Protein AF-E8UBG8-F1 (afdb_monomer_lite)

pLDDT: mean 77.47, std 15.78, range [38.31, 92.5]

Radius of gyration: 19.51 Å; chains: 1; bounding box: 44×40×65 Å

InterPro domains:
  IPR034660 DinB/YfiT-like putative metalloenzymes [SSF109854] (15-136)

Foldseek 3Di:
DDPVVLVVLLVLLVVLLVLLLVLLVPAPQVQQDDLVVPLSHLLVLLQQLLVLLLVLCVLLVHDRDPPPRADTSVRSSVSSVVSSVSNSVSSVVRDPVLCDPPDPCNCCNVVSSVVSSVSSVVSSVSSNVSVVVPPDPVVVVVVVVPPPDDDDD

Secondary structure (DSSP, 8-state):
--HHHHHHHHHHHHHHHHHHHHHHHTS-HHHH--GGG-TT-HHHHHHHHHHHHHHHHHHTT---PPPPPP-SHHHHHHHHHHHHHHHHHHHHH--GGGG-TTSTTHHHHHHHHHHHHHHHHHHHHHHHHHHHH--HHHHHHHHHHT---PPP-

Sequence (153 aa):
MSAATRDFLTCLLHAEFAALTAALSGVPEGHFGHADDGPRSAAWHAVSALHSAHAALALLGAPTVLPPTPHGPAATLDALQRTSALLLHALRAADDTRFAPERTGDARTVNGLAAFLRALTHHRGQVALMHKENPHDASDLAARSGQHVRPHH

Organism: Deinococcus maricopensis (strain DSM 21211 / LMG 22137 / NRRL B-23946 / LB-34) (NCBI:txid709986)

Structure (mmCIF, N/CA/C/O backbone):
data_AF-E8UBG8-F1
#
_entry.id   AF-E8UBG8-F1
#
loop_
_atom_site.group_PDB
_atom_site.id
_atom_site.type_symbol
_atom_site.label_atom_id
_atom_site.label_alt_id
_atom_site.label_comp_id
_atom_site.label_asym_id
_atom_site.label_entity_id
_atom_site.label_seq_id
_atom_site.pdbx_PDB_ins_code
_atom_site.Cartn_x
_atom_site.Cartn_y
_atom_site.Cartn_z
_atom_site.occupancy
_atom_site.B_iso_or_equiv
_atom_site.auth_seq_id
_atom_site.auth_comp_id
_atom_site.auth_asym_id
_atom_site.auth_atom_id
_atom_site.pdbx_PDB_model_num
ATOM 1 N N . MET A 1 1 ? -14.352 1.200 15.971 1.00 74.56 1 MET A N 1
ATOM 2 C CA . MET A 1 1 ? -14.614 1.038 14.520 1.00 74.56 1 MET A CA 1
ATOM 3 C C . MET A 1 1 ? -15.456 -0.221 14.353 1.00 74.56 1 MET A C 1
ATOM 5 O O . MET A 1 1 ? -15.217 -1.166 15.076 1.00 74.56 1 MET A O 1
ATOM 9 N N . SER A 1 2 ? -16.466 -0.289 13.479 1.00 80.38 2 SER A N 1
ATOM 10 C CA . SER A 1 2 ? -17.223 -1.555 13.386 1.00 80.38 2 SER A CA 1
ATOM 11 C C . SER A 1 2 ? -16.341 -2.690 12.836 1.00 80.38 2 SER A C 1
ATOM 13 O O . SER A 1 2 ? -15.441 -2.428 12.031 1.00 80.38 2 SER A O 1
ATOM 15 N N . ALA A 1 3 ? -16.611 -3.942 13.222 1.00 81.00 3 ALA A N 1
ATOM 16 C CA . ALA A 1 3 ? -15.927 -5.108 12.653 1.00 81.00 3 ALA A CA 1
ATOM 17 C C . ALA A 1 3 ? -16.028 -5.130 11.115 1.00 81.00 3 ALA A C 1
ATOM 19 O O . ALA A 1 3 ? -15.021 -5.292 10.436 1.00 81.00 3 ALA A O 1
ATOM 20 N N . ALA A 1 4 ? -17.205 -4.808 10.565 1.00 83.56 4 ALA A N 1
ATOM 21 C CA . ALA A 1 4 ? -17.425 -4.723 9.122 1.00 83.56 4 ALA A CA 1
ATOM 22 C C . ALA A 1 4 ? -16.545 -3.659 8.436 1.00 83.56 4 ALA A C 1
ATOM 24 O O . ALA A 1 4 ? -16.007 -3.893 7.356 1.00 83.56 4 ALA A O 1
ATOM 25 N N . THR A 1 5 ? -16.354 -2.493 9.063 1.00 82.12 5 THR A N 1
ATOM 26 C CA . THR A 1 5 ? -15.451 -1.452 8.542 1.00 82.12 5 THR A CA 1
ATOM 27 C C . THR A 1 5 ? -13.998 -1.922 8.558 1.00 82.12 5 THR A C 1
ATOM 29 O O . THR A 1 5 ? -13.269 -1.689 7.595 1.00 82.12 5 THR A O 1
ATOM 32 N N . ARG A 1 6 ? -13.576 -2.608 9.627 1.00 83.06 6 ARG A N 1
ATOM 33 C CA . ARG A 1 6 ? -12.229 -3.181 9.739 1.00 83.06 6 ARG A CA 1
ATOM 34 C C . ARG A 1 6 ? -11.976 -4.226 8.651 1.00 83.06 6 ARG A C 1
ATOM 36 O O . ARG A 1 6 ? -10.925 -4.191 8.012 1.00 83.06 6 ARG A O 1
ATOM 43 N N . ASP A 1 7 ? -12.938 -5.112 8.413 1.00 85.75 7 ASP A N 1
ATOM 44 C CA . ASP A 1 7 ? -12.847 -6.152 7.386 1.00 85.75 7 ASP A CA 1
ATOM 45 C C . ASP A 1 7 ? -12.794 -5.543 5.985 1.00 85.75 7 ASP A C 1
ATOM 47 O O . ASP A 1 7 ? -11.922 -5.895 5.190 1.00 85.75 7 ASP A O 1
ATOM 51 N N . PHE A 1 8 ? -13.646 -4.551 5.708 1.00 86.69 8 PHE A N 1
ATOM 52 C CA . PHE A 1 8 ? -13.613 -3.804 4.452 1.00 86.69 8 PHE A CA 1
ATOM 53 C C . PHE A 1 8 ? -12.242 -3.158 4.204 1.00 86.69 8 PHE A C 1
ATOM 55 O O . PHE A 1 8 ? -11.659 -3.335 3.134 1.00 86.69 8 PHE A O 1
ATOM 62 N N . LEU A 1 9 ? -11.694 -2.453 5.199 1.00 85.19 9 LEU A N 1
ATOM 63 C CA . LEU A 1 9 ? -10.377 -1.819 5.099 1.00 85.19 9 LEU A CA 1
ATOM 64 C C . LEU A 1 9 ? -9.254 -2.846 4.932 1.00 85.19 9 LEU A C 1
ATOM 66 O O . LEU A 1 9 ? -8.328 -2.618 4.159 1.00 85.19 9 LEU A O 1
ATOM 70 N N . THR A 1 10 ? -9.348 -3.988 5.612 1.00 87.25 10 THR A N 1
ATOM 71 C CA . THR A 1 10 ? -8.391 -5.096 5.483 1.00 87.25 10 THR A CA 1
ATOM 72 C C . THR A 1 10 ? -8.383 -5.638 4.053 1.00 87.25 10 THR A C 1
ATOM 74 O O . THR A 1 10 ? -7.314 -5.773 3.457 1.00 87.25 10 THR A O 1
ATOM 77 N N . CYS A 1 11 ? -9.561 -5.902 3.480 1.00 89.56 11 CYS A N 1
ATOM 78 C CA . CYS A 1 11 ? -9.701 -6.360 2.097 1.00 89.56 11 CYS A CA 1
ATOM 79 C C . CYS A 1 11 ? -9.175 -5.324 1.098 1.00 89.56 11 CYS A C 1
ATOM 81 O O . CYS A 1 11 ? -8.423 -5.673 0.189 1.00 89.56 11 CYS A O 1
ATOM 83 N N . LEU A 1 12 ? -9.528 -4.050 1.289 1.00 89.31 12 LEU A N 1
ATOM 84 C CA . LEU A 1 12 ? -9.090 -2.963 0.418 1.00 89.31 12 LEU A CA 1
ATOM 85 C C . LEU A 1 12 ? -7.566 -2.793 0.443 1.00 89.31 12 LEU A C 1
ATOM 87 O O . LEU A 1 12 ? -6.944 -2.699 -0.611 1.00 89.31 12 LEU A O 1
ATOM 91 N N . LEU A 1 13 ? -6.952 -2.805 1.629 1.00 88.62 13 LEU A N 1
ATOM 92 C CA . LEU A 1 13 ? -5.498 -2.722 1.767 1.00 88.62 13 LEU A CA 1
ATOM 93 C C . LEU A 1 13 ? -4.799 -3.887 1.083 1.00 88.62 13 LEU A C 1
ATOM 95 O O . LEU A 1 13 ? -3.833 -3.679 0.353 1.00 88.62 13 LEU A O 1
ATOM 99 N N . HIS A 1 14 ? -5.297 -5.103 1.297 1.00 89.62 14 HIS A N 1
ATOM 100 C CA . HIS A 1 14 ? -4.737 -6.286 0.663 1.00 89.62 14 HIS A CA 1
ATOM 101 C C . HIS A 1 14 ? -4.786 -6.173 -0.868 1.00 89.62 14 HIS A C 1
ATOM 103 O O . HIS A 1 14 ? -3.783 -6.426 -1.532 1.00 89.62 14 HIS A O 1
ATOM 109 N N . ALA A 1 15 ? -5.919 -5.730 -1.420 1.00 89.88 15 ALA A N 1
ATOM 110 C CA . ALA A 1 15 ? -6.088 -5.539 -2.856 1.00 89.88 15 ALA A CA 1
ATOM 111 C C . ALA A 1 15 ? -5.150 -4.461 -3.424 1.00 89.88 15 ALA A C 1
ATOM 113 O O . ALA A 1 15 ? -4.514 -4.687 -4.452 1.00 89.88 15 ALA A O 1
ATOM 114 N N . GLU A 1 16 ? -5.024 -3.310 -2.759 1.00 90.62 16 GLU A N 1
ATOM 115 C CA . GLU A 1 16 ? -4.164 -2.221 -3.238 1.00 90.62 16 GLU A CA 1
ATOM 116 C C . GLU A 1 16 ? -2.674 -2.585 -3.175 1.00 90.62 16 GLU A C 1
ATOM 118 O O . GLU A 1 16 ? -1.942 -2.313 -4.128 1.00 90.62 16 GLU A O 1
ATOM 123 N N . PHE A 1 17 ? -2.220 -3.260 -2.112 1.00 90.50 17 PHE A N 1
ATOM 124 C CA . PHE A 1 17 ? -0.845 -3.764 -2.052 1.00 90.50 17 PHE A CA 1
ATOM 125 C C . PHE A 1 17 ? -0.585 -4.828 -3.114 1.00 90.50 17 PHE A C 1
ATOM 127 O O . PHE A 1 17 ? 0.409 -4.724 -3.826 1.00 90.50 17 PHE A O 1
ATOM 134 N N . ALA A 1 18 ? -1.483 -5.804 -3.277 1.00 90.12 18 ALA A N 1
ATOM 135 C CA . ALA A 1 18 ? -1.339 -6.829 -4.307 1.00 90.12 18 ALA A CA 1
ATOM 136 C C . ALA A 1 18 ? -1.258 -6.212 -5.712 1.00 90.12 18 ALA A C 1
ATOM 138 O O . ALA A 1 18 ? -0.412 -6.602 -6.517 1.00 90.12 18 ALA A O 1
ATOM 139 N N . ALA A 1 19 ? -2.090 -5.207 -5.993 1.00 90.44 19 ALA A N 1
ATOM 140 C CA . ALA A 1 19 ? -2.095 -4.522 -7.276 1.00 90.44 19 ALA A CA 1
ATOM 141 C C . ALA A 1 19 ? -0.834 -3.667 -7.498 1.00 90.44 19 ALA A C 1
ATOM 143 O O . ALA A 1 19 ? -0.307 -3.646 -8.609 1.00 90.44 19 ALA A O 1
ATOM 144 N N . LEU A 1 20 ? -0.318 -2.992 -6.463 1.00 90.75 20 LEU A N 1
ATOM 145 C CA . LEU A 1 20 ? 0.956 -2.272 -6.540 1.00 90.75 20 LEU A CA 1
ATOM 146 C C . LEU A 1 20 ? 2.134 -3.233 -6.756 1.00 90.75 20 LEU A C 1
ATOM 148 O O . LEU A 1 20 ? 2.969 -2.985 -7.621 1.00 90.75 20 LEU A O 1
ATOM 152 N N . THR A 1 21 ? 2.188 -4.339 -6.012 1.00 90.50 21 THR A N 1
ATOM 153 C CA . THR A 1 21 ? 3.206 -5.385 -6.175 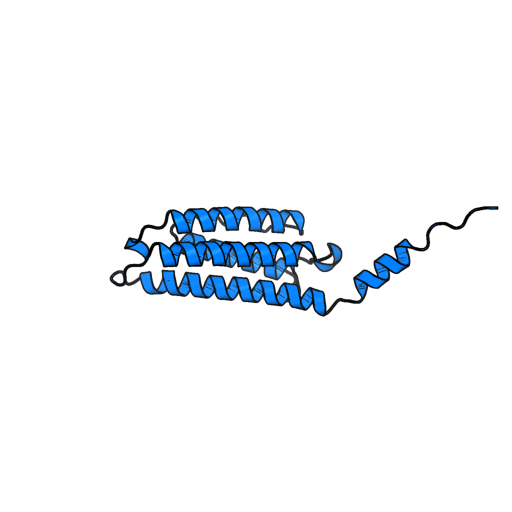1.00 90.50 21 THR A CA 1
ATOM 154 C C . THR A 1 21 ? 3.176 -5.946 -7.593 1.00 90.50 21 THR A C 1
ATOM 156 O O . THR A 1 21 ? 4.218 -5.994 -8.235 1.00 90.50 21 THR A O 1
ATOM 159 N N . ALA A 1 22 ? 1.996 -6.285 -8.121 1.00 89.25 22 ALA A N 1
ATOM 160 C CA . ALA A 1 22 ? 1.856 -6.777 -9.490 1.00 89.25 22 ALA A CA 1
ATOM 161 C C . ALA A 1 22 ? 2.322 -5.749 -10.534 1.00 89.25 22 ALA A C 1
ATOM 163 O O . ALA A 1 22 ? 3.032 -6.108 -11.471 1.00 89.25 22 ALA A O 1
ATOM 164 N N . ALA A 1 23 ? 1.971 -4.470 -10.355 1.00 88.69 23 ALA A N 1
ATOM 165 C CA . ALA A 1 23 ? 2.416 -3.400 -11.244 1.00 88.69 23 ALA A CA 1
ATOM 166 C C . ALA A 1 23 ? 3.946 -3.262 -11.244 1.00 88.69 23 ALA A C 1
ATOM 168 O O . ALA A 1 23 ? 4.549 -3.163 -12.306 1.00 88.69 23 ALA A O 1
ATOM 169 N N . LEU A 1 24 ? 4.577 -3.316 -10.067 1.00 89.12 24 LEU A N 1
ATOM 170 C CA . LEU A 1 24 ? 6.031 -3.224 -9.921 1.00 89.12 24 LEU A CA 1
ATOM 171 C C . LEU A 1 24 ? 6.763 -4.460 -10.452 1.00 89.12 24 LEU A C 1
ATOM 173 O O . LEU A 1 24 ? 7.817 -4.314 -11.060 1.00 89.12 24 LEU A O 1
ATOM 177 N N . SER A 1 25 ? 6.211 -5.663 -10.276 1.00 87.81 25 SER A N 1
ATOM 178 C CA . SER A 1 25 ? 6.779 -6.894 -10.845 1.00 87.81 25 SER A CA 1
ATOM 179 C C . SER A 1 25 ? 6.755 -6.914 -12.376 1.00 87.81 25 SER A C 1
ATOM 181 O O . SER A 1 25 ? 7.541 -7.634 -12.981 1.00 87.81 25 SER A O 1
ATOM 183 N N . GLY A 1 26 ? 5.866 -6.137 -13.003 1.00 84.94 26 GLY A N 1
ATOM 184 C CA . GLY A 1 26 ? 5.827 -5.957 -14.455 1.00 84.94 26 GLY A CA 1
ATOM 185 C C . GLY A 1 26 ? 6.832 -4.934 -14.995 1.00 84.94 26 GLY A C 1
ATOM 186 O O . GLY A 1 26 ? 6.966 -4.813 -16.211 1.00 84.94 26 GLY A O 1
ATOM 187 N N . VAL A 1 27 ? 7.531 -4.187 -14.131 1.00 84.12 27 VAL A N 1
ATOM 188 C CA . VAL A 1 27 ? 8.531 -3.198 -14.556 1.00 84.12 27 VAL A CA 1
ATOM 189 C C . VAL A 1 27 ? 9.848 -3.917 -14.875 1.00 84.12 27 VAL A C 1
ATOM 191 O O . VAL A 1 27 ? 10.403 -4.564 -13.985 1.00 84.12 27 VAL A O 1
ATOM 194 N N . PRO A 1 28 ? 10.384 -3.807 -16.107 1.00 82.50 28 PRO A N 1
ATOM 195 C CA . PRO A 1 28 ? 11.696 -4.360 -16.428 1.00 82.50 28 PRO A CA 1
ATOM 196 C C . PRO A 1 28 ? 12.785 -3.757 -15.534 1.00 82.50 28 PRO A C 1
ATOM 198 O O . PRO A 1 28 ? 12.745 -2.565 -15.231 1.00 82.50 28 PRO A O 1
ATOM 201 N N . GLU A 1 29 ? 13.791 -4.545 -15.148 1.00 78.94 29 GLU A N 1
ATOM 202 C CA . GLU A 1 29 ? 14.846 -4.090 -14.223 1.00 78.94 29 GLU A CA 1
ATOM 203 C C . GLU A 1 29 ? 15.549 -2.806 -14.692 1.00 78.94 29 GLU A C 1
ATOM 205 O O . GLU A 1 29 ? 15.779 -1.904 -13.887 1.00 78.94 29 GLU A O 1
ATOM 210 N N . GLY A 1 30 ? 15.811 -2.677 -15.998 1.00 80.69 30 GLY A N 1
ATOM 211 C CA . GLY A 1 30 ? 16.426 -1.483 -16.592 1.00 80.69 30 GLY A CA 1
ATOM 212 C C . GLY A 1 30 ? 15.571 -0.212 -16.508 1.00 80.69 30 GLY A C 1
ATOM 213 O O . GLY A 1 30 ? 16.100 0.888 -16.638 1.00 80.69 30 GLY A O 1
ATOM 214 N N . HIS A 1 31 ? 14.271 -0.351 -16.248 1.00 82.94 31 HIS A N 1
ATOM 215 C CA . HIS A 1 31 ? 13.297 0.742 -16.157 1.00 82.94 31 HIS A CA 1
ATOM 216 C C . HIS A 1 31 ? 12.804 0.980 -14.731 1.00 82.94 31 HIS A C 1
ATOM 218 O O . HIS A 1 31 ? 12.011 1.891 -14.497 1.00 82.94 31 HIS A O 1
ATOM 224 N N . PHE A 1 32 ? 13.264 0.176 -13.768 1.00 84.75 32 PHE A N 1
ATOM 225 C CA . PHE A 1 32 ? 12.870 0.322 -12.371 1.00 84.75 32 PHE A CA 1
ATOM 226 C C . PHE A 1 32 ? 13.391 1.634 -11.767 1.00 84.75 32 PHE A C 1
ATOM 228 O O . PHE A 1 32 ? 12.685 2.288 -10.996 1.00 84.75 32 PHE A O 1
ATOM 235 N N . GLY A 1 33 ? 14.597 2.041 -12.176 1.00 84.94 33 GLY A N 1
ATOM 236 C CA . GLY A 1 33 ? 15.268 3.255 -11.714 1.00 84.94 33 GLY A CA 1
ATOM 237 C C . GLY A 1 33 ? 15.720 3.184 -10.254 1.00 84.94 33 GLY A C 1
ATOM 238 O O . GLY A 1 33 ? 15.690 2.134 -9.608 1.00 84.94 33 GLY A O 1
ATOM 239 N N . HIS A 1 34 ? 16.134 4.332 -9.728 1.00 84.19 34 HIS A N 1
ATOM 240 C CA . HIS A 1 34 ? 16.517 4.534 -8.335 1.00 84.19 34 HIS A CA 1
ATOM 241 C C . HIS A 1 34 ? 15.479 5.379 -7.605 1.00 84.19 34 HIS A C 1
ATOM 243 O O . HIS A 1 34 ? 14.723 6.146 -8.206 1.00 84.19 34 HIS A O 1
ATOM 249 N N . ALA A 1 35 ? 15.441 5.245 -6.281 1.00 77.38 35 ALA A N 1
ATOM 250 C CA . ALA A 1 35 ? 14.540 6.034 -5.451 1.00 77.38 35 ALA A CA 1
ATOM 251 C C . ALA A 1 35 ? 14.858 7.537 -5.504 1.00 77.38 35 ALA A C 1
ATOM 253 O O . ALA A 1 35 ? 13.956 8.331 -5.292 1.00 77.38 35 ALA A O 1
ATOM 254 N N . ASP A 1 36 ? 16.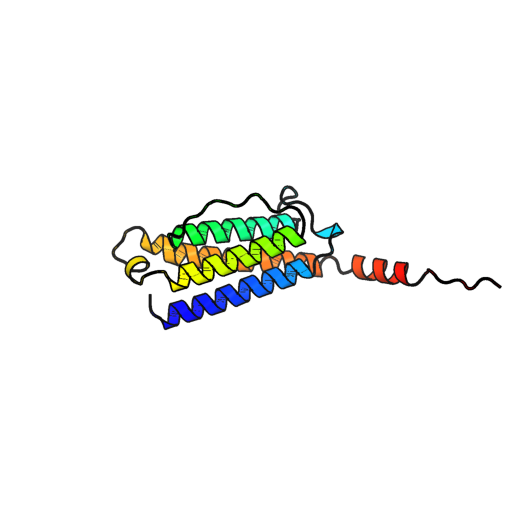090 7.934 -5.827 1.00 82.06 36 ASP A N 1
ATOM 255 C CA . ASP A 1 36 ? 16.495 9.345 -5.904 1.00 82.06 36 ASP A CA 1
ATOM 256 C C . ASP A 1 36 ? 16.202 9.991 -7.272 1.00 82.06 36 ASP A C 1
ATOM 258 O O . ASP A 1 36 ? 16.275 11.212 -7.406 1.00 82.06 36 ASP A O 1
ATOM 262 N N . ASP A 1 37 ? 15.774 9.206 -8.269 1.00 82.06 37 ASP A N 1
ATOM 263 C CA . ASP A 1 37 ? 15.455 9.685 -9.627 1.00 82.06 37 ASP A CA 1
ATOM 264 C C . ASP A 1 37 ? 14.140 10.499 -9.687 1.00 82.06 37 ASP A C 1
ATOM 266 O O . ASP A 1 37 ? 13.727 10.992 -10.742 1.00 82.06 37 ASP A O 1
ATOM 270 N N . GLY A 1 38 ? 13.462 10.661 -8.548 1.00 84.62 38 GLY A N 1
ATOM 271 C CA . GLY A 1 38 ? 12.249 11.462 -8.426 1.00 84.62 38 GLY A CA 1
ATOM 272 C C . GLY A 1 38 ? 10.995 10.785 -9.002 1.00 84.62 38 GLY A C 1
ATOM 273 O O . GLY A 1 38 ? 10.993 9.590 -9.298 1.00 84.62 38 GLY A O 1
ATOM 274 N N . PRO A 1 39 ? 9.894 11.534 -9.203 1.00 84.44 39 PRO A N 1
ATOM 275 C CA . PRO A 1 39 ? 8.564 10.989 -9.515 1.00 84.44 39 PRO A CA 1
ATOM 276 C C . PRO A 1 39 ? 8.431 10.385 -10.925 1.00 84.44 39 PRO A C 1
ATOM 278 O O . PRO A 1 39 ? 7.326 10.128 -11.384 1.00 84.44 39 PRO A O 1
ATOM 281 N N . ARG A 1 40 ? 9.542 10.194 -11.644 1.00 82.94 40 ARG A N 1
ATOM 282 C CA . ARG A 1 40 ? 9.602 9.496 -12.938 1.00 82.94 40 ARG A CA 1
ATOM 283 C C . ARG A 1 40 ? 10.188 8.089 -12.823 1.00 82.94 40 ARG A C 1
ATOM 285 O O . ARG A 1 40 ? 10.391 7.439 -13.840 1.00 82.94 40 ARG A O 1
ATOM 292 N N . SER A 1 41 ? 10.446 7.616 -11.607 1.00 89.06 41 SER A N 1
ATOM 293 C CA . SER A 1 41 ? 11.002 6.293 -11.330 1.00 89.06 41 SER A CA 1
ATOM 294 C C . SER A 1 41 ? 9.985 5.395 -10.622 1.00 89.06 41 SER A C 1
ATOM 296 O O . SER A 1 41 ? 9.293 5.817 -9.687 1.00 89.06 41 SER A O 1
ATOM 298 N N . ALA A 1 42 ? 9.911 4.131 -11.049 1.00 88.81 42 ALA A N 1
ATOM 299 C CA . ALA A 1 42 ? 9.093 3.127 -10.376 1.00 88.81 42 ALA A CA 1
ATOM 300 C C . ALA A 1 42 ? 9.603 2.877 -8.946 1.00 88.81 42 ALA A C 1
ATOM 302 O O . ALA A 1 42 ? 8.799 2.751 -8.018 1.00 88.81 42 ALA A O 1
ATOM 303 N N . ALA A 1 43 ? 10.926 2.901 -8.746 1.00 89.56 43 ALA A N 1
ATOM 304 C CA . ALA A 1 43 ? 11.545 2.810 -7.430 1.00 89.56 43 ALA A CA 1
ATOM 305 C C . ALA A 1 43 ? 11.133 3.973 -6.511 1.00 89.56 43 ALA A C 1
ATOM 307 O O . ALA A 1 43 ? 10.803 3.728 -5.351 1.00 89.56 43 ALA A O 1
ATOM 308 N N . TRP A 1 44 ? 11.068 5.216 -7.010 1.00 91.75 44 TRP A N 1
ATOM 309 C CA . TRP A 1 44 ? 10.608 6.365 -6.211 1.00 91.75 44 TRP A CA 1
ATOM 310 C C . TRP A 1 44 ? 9.163 6.174 -5.743 1.00 91.75 44 TRP A C 1
ATOM 312 O O . TRP A 1 44 ? 8.855 6.379 -4.567 1.00 91.75 44 TRP A O 1
ATOM 322 N N . HIS A 1 45 ? 8.269 5.733 -6.632 1.00 92.50 45 HIS A N 1
ATOM 323 C CA . HIS A 1 45 ? 6.872 5.477 -6.271 1.00 92.50 45 HIS A CA 1
ATOM 324 C C . HIS A 1 45 ? 6.723 4.328 -5.277 1.00 92.50 45 HIS A C 1
ATOM 326 O O . HIS A 1 45 ? 5.933 4.432 -4.337 1.00 92.50 45 HIS A O 1
ATOM 332 N N . ALA A 1 46 ? 7.498 3.259 -5.439 1.00 91.06 46 ALA A N 1
ATOM 333 C CA . ALA A 1 46 ? 7.472 2.129 -4.525 1.00 91.06 46 ALA A CA 1
ATOM 334 C C . ALA A 1 46 ? 8.006 2.499 -3.131 1.00 91.06 46 ALA A C 1
ATOM 336 O O . ALA A 1 46 ? 7.383 2.171 -2.120 1.00 91.06 46 ALA A O 1
ATOM 337 N N . VAL A 1 47 ? 9.109 3.250 -3.058 1.00 91.06 47 VAL A N 1
ATOM 338 C CA . VAL A 1 47 ? 9.662 3.759 -1.793 1.00 91.06 47 VAL A CA 1
ATOM 339 C C . VAL A 1 47 ? 8.719 4.772 -1.134 1.00 91.06 47 VAL A C 1
ATOM 341 O O . VAL A 1 47 ? 8.492 4.712 0.072 1.00 91.06 47 VAL A O 1
ATOM 344 N N . SER A 1 48 ? 8.080 5.650 -1.907 1.00 91.56 48 SER A N 1
ATOM 345 C CA . SER A 1 48 ? 7.080 6.599 -1.390 1.00 91.56 48 SER A CA 1
ATOM 346 C C . SER A 1 48 ? 5.834 5.895 -0.839 1.00 91.56 48 SER A C 1
ATOM 348 O O . SER A 1 48 ? 5.304 6.279 0.211 1.00 91.56 48 SER A O 1
ATOM 350 N N . ALA A 1 49 ? 5.395 4.814 -1.491 1.00 91.69 49 ALA A N 1
ATOM 351 C CA . ALA A 1 49 ? 4.338 3.946 -0.983 1.00 91.69 49 ALA A CA 1
ATOM 352 C C . ALA A 1 49 ? 4.750 3.267 0.333 1.00 91.69 49 ALA A C 1
ATOM 354 O O . ALA A 1 49 ? 3.967 3.264 1.285 1.00 91.69 49 ALA A O 1
ATOM 355 N N . LEU A 1 50 ? 5.989 2.770 0.430 1.00 90.69 50 LEU A N 1
ATOM 356 C CA . LEU A 1 50 ? 6.541 2.223 1.672 1.00 90.69 50 LEU A CA 1
ATOM 357 C C . LEU A 1 50 ? 6.562 3.268 2.790 1.00 90.69 50 LEU A C 1
ATOM 359 O O . LEU A 1 50 ? 6.119 2.973 3.896 1.00 90.69 50 LEU A O 1
ATOM 363 N N . HIS A 1 51 ? 7.015 4.493 2.533 1.00 88.94 51 HIS A N 1
ATOM 364 C CA . HIS A 1 51 ? 7.000 5.558 3.540 1.00 88.94 51 HIS A CA 1
ATOM 365 C C . HIS A 1 51 ? 5.580 5.875 4.021 1.00 88.94 51 HIS A C 1
ATOM 367 O O . HIS A 1 51 ? 5.341 5.972 5.226 1.00 88.94 51 HIS A O 1
ATOM 373 N N . SER A 1 52 ? 4.620 5.950 3.097 1.00 90.12 52 SER A N 1
ATOM 374 C CA . SER A 1 52 ? 3.207 6.170 3.429 1.00 90.12 52 SER A CA 1
ATOM 375 C C . SER A 1 52 ? 2.641 5.030 4.285 1.00 90.12 52 SER A C 1
ATOM 377 O O . SER A 1 52 ? 1.902 5.266 5.241 1.00 90.12 52 SER A O 1
ATOM 379 N N . ALA A 1 53 ? 3.040 3.792 3.990 1.00 89.31 53 ALA A N 1
ATOM 380 C CA . ALA A 1 53 ? 2.657 2.610 4.748 1.00 89.31 53 ALA A CA 1
ATOM 381 C C . ALA A 1 53 ? 3.246 2.602 6.171 1.00 89.31 53 ALA A C 1
ATOM 383 O O . ALA A 1 53 ? 2.547 2.271 7.129 1.00 89.31 53 ALA A O 1
ATOM 384 N N . HIS A 1 54 ? 4.495 3.040 6.341 1.00 87.75 54 HIS A N 1
ATOM 385 C CA . HIS A 1 54 ? 5.096 3.204 7.667 1.00 87.75 54 HIS A CA 1
ATOM 386 C C . HIS A 1 54 ? 4.415 4.315 8.472 1.00 87.75 54 HIS A C 1
ATOM 388 O O . HIS A 1 54 ? 4.156 4.134 9.659 1.00 87.75 54 HIS A O 1
ATOM 394 N N . ALA A 1 55 ? 4.042 5.431 7.842 1.00 85.44 55 ALA A N 1
ATOM 395 C CA . ALA A 1 55 ? 3.255 6.465 8.512 1.00 85.44 55 ALA A CA 1
ATOM 396 C C . ALA A 1 55 ? 1.896 5.920 8.996 1.00 85.44 55 ALA A C 1
ATOM 398 O O . ALA A 1 55 ? 1.473 6.210 10.115 1.00 85.44 55 ALA A O 1
ATOM 399 N N . ALA A 1 56 ? 1.241 5.071 8.199 1.00 87.00 56 ALA A N 1
ATOM 400 C CA . ALA A 1 56 ? 0.004 4.405 8.600 1.00 87.00 56 ALA A CA 1
ATOM 401 C C . ALA A 1 56 ? 0.205 3.422 9.770 1.00 87.00 56 ALA A C 1
ATOM 403 O O . ALA A 1 56 ? -0.629 3.377 10.672 1.00 87.00 56 ALA A O 1
ATOM 404 N N . LEU A 1 57 ? 1.324 2.690 9.822 1.00 87.12 57 LEU A N 1
ATOM 405 C CA . LEU A 1 57 ? 1.676 1.847 10.975 1.00 87.12 57 LEU A CA 1
ATOM 406 C C . LEU A 1 57 ? 1.805 2.664 12.267 1.00 87.12 57 LEU A C 1
ATOM 408 O O . LEU A 1 57 ? 1.278 2.249 13.299 1.00 87.12 57 LEU A O 1
ATOM 412 N N . ALA A 1 58 ? 2.440 3.838 12.203 1.00 84.19 58 ALA A N 1
ATOM 413 C CA . ALA A 1 58 ? 2.571 4.729 13.357 1.00 84.19 58 ALA A CA 1
ATOM 414 C C . ALA A 1 58 ? 1.203 5.229 13.849 1.00 84.19 58 ALA A C 1
ATOM 416 O O . ALA A 1 58 ? 0.955 5.263 15.054 1.00 84.19 58 ALA A O 1
ATOM 417 N N . LEU A 1 59 ? 0.284 5.555 12.931 1.00 81.88 59 LEU A N 1
ATOM 418 C CA . LEU A 1 59 ? -1.098 5.923 13.273 1.00 81.88 59 LEU A CA 1
ATOM 419 C C . LEU A 1 59 ? -1.855 4.771 13.944 1.00 81.88 59 LEU A C 1
ATOM 421 O O . LEU A 1 59 ? -2.636 4.986 14.868 1.00 81.88 59 LEU A O 1
ATOM 425 N N . LEU A 1 60 ? -1.587 3.536 13.519 1.00 82.06 60 LEU A N 1
ATOM 426 C CA . LEU A 1 60 ? -2.106 2.325 14.151 1.00 82.06 60 LEU A CA 1
ATOM 427 C C . LEU A 1 60 ? -1.319 1.937 15.413 1.00 82.06 60 LEU A C 1
ATOM 429 O O . LEU A 1 60 ? -1.540 0.853 15.948 1.00 82.06 60 LEU A O 1
ATOM 433 N N . GLY A 1 61 ? -0.423 2.798 15.910 1.00 78.56 61 GLY A N 1
ATOM 434 C CA . GLY A 1 61 ? 0.390 2.601 17.113 1.00 78.56 61 GLY A CA 1
ATOM 435 C C . GLY A 1 61 ? 1.261 1.346 17.082 1.00 78.56 61 GLY A C 1
ATOM 436 O O . GLY A 1 61 ? 1.571 0.799 18.140 1.00 78.56 61 GLY A O 1
ATOM 437 N N . ALA A 1 62 ? 1.605 0.864 15.888 1.00 83.19 62 ALA A N 1
ATOM 438 C CA . ALA A 1 62 ? 2.600 -0.177 15.714 1.00 83.19 62 ALA A CA 1
ATOM 439 C C . ALA A 1 62 ? 4.006 0.435 15.858 1.00 83.19 62 ALA A C 1
ATOM 441 O O . ALA A 1 62 ? 4.211 1.593 15.487 1.00 83.19 62 ALA A O 1
ATOM 442 N N . PRO A 1 63 ? 4.990 -0.314 16.381 1.00 75.88 63 PRO A N 1
ATOM 443 C CA . PRO A 1 63 ? 6.366 0.155 16.429 1.00 75.88 63 PRO A CA 1
ATOM 444 C C . PRO A 1 63 ? 6.889 0.369 15.004 1.00 75.88 63 PRO A C 1
ATOM 446 O O . PRO A 1 63 ? 6.956 -0.565 14.206 1.00 75.88 63 PRO A O 1
ATOM 449 N N . THR A 1 64 ? 7.262 1.608 14.685 1.00 70.88 64 THR A N 1
ATOM 450 C CA . THR A 1 64 ? 7.805 1.975 13.376 1.00 70.88 64 THR A CA 1
ATOM 451 C C . THR A 1 64 ? 9.291 2.262 13.485 1.00 70.88 64 THR A C 1
ATOM 453 O O . THR A 1 64 ? 9.695 3.342 13.913 1.00 70.88 64 THR A O 1
ATOM 456 N N . VAL A 1 65 ? 10.109 1.306 13.058 1.00 74.06 65 VAL A N 1
ATOM 457 C CA . VAL A 1 65 ? 11.478 1.590 12.624 1.00 74.06 65 VAL A CA 1
ATOM 458 C C . VAL A 1 65 ? 11.416 1.676 11.110 1.00 74.06 65 VAL A C 1
ATOM 460 O O . VAL A 1 65 ? 10.947 0.731 10.477 1.00 74.06 65 VAL A O 1
ATOM 463 N N . LEU A 1 66 ? 11.822 2.811 10.535 1.00 69.00 66 LEU A N 1
ATOM 464 C CA . LEU A 1 66 ? 11.916 2.913 9.082 1.00 69.00 66 LEU A CA 1
ATOM 465 C C . LEU A 1 66 ? 12.976 1.898 8.624 1.00 69.00 66 LEU A C 1
ATOM 467 O O . LEU A 1 66 ? 14.127 2.006 9.061 1.00 69.00 66 LEU A O 1
ATOM 471 N N . PRO A 1 67 ? 12.622 0.894 7.806 1.00 72.88 67 PRO A N 1
ATOM 472 C CA . PRO A 1 67 ? 13.619 0.007 7.243 1.00 72.88 67 PRO A CA 1
ATOM 473 C C . PRO A 1 67 ? 14.539 0.812 6.316 1.00 72.88 67 PRO A C 1
ATOM 475 O O . PRO A 1 67 ? 14.123 1.850 5.789 1.00 72.88 67 PRO A O 1
ATOM 478 N N . PRO A 1 68 ? 15.780 0.347 6.095 1.00 82.38 68 PRO A N 1
ATOM 479 C CA . PRO A 1 68 ? 16.643 0.950 5.090 1.00 82.38 68 PRO A CA 1
ATOM 480 C C . PRO A 1 68 ? 15.940 0.953 3.729 1.00 82.38 68 PRO A C 1
ATOM 482 O O . PRO A 1 68 ? 15.201 0.017 3.402 1.00 82.38 68 PRO A O 1
ATOM 485 N N . THR A 1 69 ? 16.171 2.006 2.943 1.00 84.69 69 THR A N 1
ATOM 486 C CA . THR A 1 69 ? 15.615 2.125 1.593 1.00 84.69 69 THR A CA 1
ATOM 487 C C . THR A 1 69 ? 16.006 0.891 0.775 1.00 84.69 69 THR A C 1
ATOM 489 O O . THR A 1 69 ? 17.197 0.602 0.654 1.00 84.69 69 THR A O 1
ATOM 492 N N . PRO A 1 70 ? 15.042 0.130 0.231 1.00 86.62 70 PRO A N 1
ATOM 493 C CA . PRO A 1 70 ? 15.363 -1.044 -0.565 1.00 86.62 70 PRO A CA 1
ATOM 494 C C . PRO A 1 70 ? 16.032 -0.634 -1.880 1.00 86.62 70 PRO A C 1
ATOM 496 O O . PRO A 1 70 ? 15.613 0.327 -2.527 1.00 86.62 70 PRO A O 1
ATOM 499 N N . HIS A 1 71 ? 17.042 -1.399 -2.291 1.00 84.50 71 HIS A N 1
ATOM 500 C CA . HIS A 1 71 ? 17.761 -1.184 -3.543 1.00 84.50 71 HIS A CA 1
ATOM 501 C C . HIS A 1 71 ? 17.408 -2.275 -4.553 1.00 84.50 71 HIS A C 1
ATOM 503 O O . HIS A 1 71 ? 17.674 -3.456 -4.327 1.00 84.50 71 HIS A O 1
ATOM 509 N N . GLY A 1 72 ? 16.823 -1.858 -5.673 1.00 85.06 72 GLY A N 1
ATOM 510 C CA . GLY A 1 72 ? 16.417 -2.744 -6.757 1.00 85.06 72 GLY A CA 1
ATOM 511 C C . GLY A 1 72 ? 15.051 -3.417 -6.547 1.00 85.06 72 GLY A C 1
ATOM 512 O O . GLY A 1 72 ? 14.530 -3.477 -5.430 1.00 85.06 72 GLY A O 1
ATOM 513 N N . PRO A 1 73 ? 14.463 -3.950 -7.631 1.00 86.00 73 PRO A N 1
ATOM 514 C CA . PRO A 1 73 ? 13.070 -4.392 -7.657 1.00 86.00 73 PRO A CA 1
ATOM 515 C C . PRO A 1 73 ? 12.769 -5.519 -6.672 1.00 86.00 73 PRO A C 1
ATOM 517 O O . PRO A 1 73 ? 11.783 -5.440 -5.942 1.00 86.00 73 PRO A O 1
ATOM 520 N N . ALA A 1 74 ? 13.627 -6.539 -6.590 1.00 88.56 74 ALA A N 1
ATOM 521 C CA . ALA A 1 74 ? 13.415 -7.671 -5.688 1.00 88.56 74 ALA A CA 1
ATOM 522 C C . ALA A 1 74 ? 13.348 -7.236 -4.212 1.00 88.56 74 ALA A C 1
ATOM 524 O O . ALA A 1 74 ? 12.412 -7.601 -3.501 1.00 88.56 74 ALA A O 1
ATOM 525 N N . ALA A 1 75 ? 14.292 -6.398 -3.770 1.00 90.44 75 ALA A N 1
ATOM 526 C CA . ALA A 1 75 ? 14.316 -5.881 -2.402 1.00 90.44 75 ALA A CA 1
ATOM 527 C C . ALA A 1 75 ? 13.105 -4.982 -2.110 1.00 90.44 75 ALA A C 1
ATOM 529 O O . ALA A 1 75 ? 12.553 -5.010 -1.009 1.00 90.44 75 ALA A O 1
ATOM 530 N N . THR A 1 76 ? 12.666 -4.192 -3.094 1.00 90.62 76 THR A N 1
ATOM 531 C CA . THR A 1 76 ? 11.494 -3.325 -2.953 1.00 90.62 76 THR A CA 1
ATOM 532 C C . THR A 1 76 ? 10.195 -4.121 -2.842 1.00 90.62 76 THR A C 1
ATOM 534 O O . THR A 1 76 ? 9.357 -3.805 -1.996 1.00 90.62 76 THR A O 1
ATOM 537 N N . LEU A 1 77 ? 10.024 -5.168 -3.653 1.00 90.69 77 LEU A N 1
ATOM 538 C CA . LEU A 1 77 ? 8.852 -6.048 -3.603 1.00 90.69 77 LEU A CA 1
ATOM 539 C C . LEU A 1 77 ? 8.764 -6.784 -2.262 1.00 90.69 77 LEU A C 1
ATOM 541 O O . LEU A 1 77 ? 7.706 -6.807 -1.634 1.00 90.69 77 LEU A O 1
ATOM 545 N N . ASP A 1 78 ? 9.889 -7.316 -1.795 1.00 91.06 78 ASP A N 1
ATOM 546 C CA . ASP A 1 78 ? 10.010 -7.987 -0.503 1.00 91.06 78 ASP A CA 1
ATOM 547 C C . ASP A 1 78 ? 9.708 -7.030 0.673 1.00 91.06 78 ASP A C 1
ATOM 549 O O . ASP A 1 78 ? 8.952 -7.360 1.594 1.00 91.06 78 ASP A O 1
ATOM 553 N N . ALA A 1 79 ? 10.195 -5.785 0.611 1.00 91.00 79 ALA A N 1
ATOM 554 C CA . ALA A 1 79 ? 9.834 -4.749 1.578 1.00 91.00 79 ALA A CA 1
ATOM 555 C C . ALA A 1 79 ? 8.325 -4.440 1.571 1.00 91.00 79 ALA A C 1
ATOM 557 O O . ALA A 1 79 ? 7.715 -4.379 2.639 1.00 91.00 79 ALA A O 1
ATOM 558 N N . LEU A 1 80 ? 7.700 -4.303 0.394 1.00 90.00 80 LEU A N 1
ATOM 559 C CA . LEU A 1 80 ? 6.256 -4.053 0.272 1.00 90.00 80 LEU A CA 1
ATOM 560 C C . LEU A 1 80 ? 5.427 -5.189 0.869 1.00 90.00 80 LEU A C 1
ATOM 562 O O . LEU A 1 80 ? 4.476 -4.931 1.608 1.00 90.00 80 LEU A O 1
ATOM 566 N N . GLN A 1 81 ? 5.808 -6.438 0.603 1.00 90.44 81 GLN A N 1
ATOM 567 C CA . GLN A 1 81 ? 5.133 -7.609 1.157 1.00 90.44 81 GLN A CA 1
ATOM 568 C C . GLN A 1 81 ? 5.201 -7.620 2.686 1.00 90.44 81 GLN A C 1
ATOM 570 O O . GLN A 1 81 ? 4.159 -7.720 3.341 1.00 90.44 81 GLN A O 1
ATOM 575 N N . ARG A 1 82 ? 6.390 -7.422 3.273 1.00 90.44 82 ARG A N 1
ATOM 576 C CA . ARG A 1 82 ? 6.544 -7.337 4.734 1.00 90.44 82 ARG A CA 1
ATOM 577 C C . ARG A 1 82 ? 5.731 -6.202 5.345 1.00 90.44 82 ARG A C 1
ATOM 579 O O . ARG A 1 82 ? 5.007 -6.424 6.316 1.00 90.44 82 ARG A O 1
ATOM 586 N N . THR A 1 83 ? 5.816 -4.997 4.784 1.00 89.81 83 THR A N 1
ATOM 587 C CA . THR A 1 83 ? 5.088 -3.838 5.314 1.00 89.81 83 THR A CA 1
ATOM 588 C C . THR A 1 83 ? 3.573 -4.028 5.198 1.00 89.81 83 THR A C 1
ATOM 590 O O . THR A 1 83 ? 2.848 -3.679 6.129 1.00 89.81 83 THR A O 1
ATOM 593 N N . SER A 1 84 ? 3.084 -4.645 4.116 1.00 90.19 84 SER A N 1
ATOM 594 C CA . SER A 1 84 ? 1.660 -4.972 3.968 1.00 90.19 84 SER A CA 1
ATOM 595 C C . SER A 1 84 ? 1.177 -5.942 5.054 1.00 90.19 84 SER A C 1
ATOM 597 O O . SER A 1 84 ? 0.141 -5.705 5.675 1.00 90.19 84 SER A O 1
ATOM 599 N N . ALA A 1 85 ? 1.958 -6.983 5.363 1.00 89.88 85 ALA A N 1
ATOM 600 C CA . ALA A 1 85 ? 1.626 -7.952 6.403 1.00 89.88 85 ALA A CA 1
ATOM 601 C C . ALA A 1 85 ? 1.569 -7.295 7.792 1.00 89.88 85 ALA A C 1
ATOM 603 O O . ALA A 1 85 ? 0.630 -7.536 8.554 1.00 89.88 85 ALA A O 1
ATOM 604 N N . LEU A 1 86 ? 2.526 -6.411 8.093 1.00 89.50 86 LEU A N 1
ATOM 605 C CA . LEU A 1 86 ? 2.541 -5.639 9.337 1.00 89.50 86 LEU A CA 1
ATOM 606 C C . LEU A 1 86 ? 1.326 -4.714 9.450 1.00 89.50 86 LEU A C 1
ATOM 608 O O . LEU A 1 86 ? 0.710 -4.654 10.511 1.00 89.50 86 LEU A O 1
ATOM 612 N N . LEU A 1 87 ? 0.947 -4.026 8.369 1.00 88.88 87 LEU A N 1
ATOM 613 C CA . LEU A 1 87 ? -0.225 -3.146 8.358 1.00 88.88 87 LEU A CA 1
ATOM 614 C C . LEU A 1 87 ? -1.520 -3.912 8.597 1.00 88.88 87 LEU A C 1
ATOM 616 O O . LEU A 1 87 ? -2.348 -3.481 9.397 1.00 88.88 87 LEU A O 1
ATOM 620 N N . LEU A 1 88 ? -1.688 -5.056 7.933 1.00 88.56 88 LEU A N 1
ATOM 621 C CA . LEU A 1 88 ? -2.863 -5.906 8.113 1.00 88.56 88 LEU A CA 1
ATOM 622 C C . LEU A 1 88 ? -2.943 -6.436 9.547 1.00 88.56 88 LEU A C 1
ATOM 624 O O . LEU A 1 88 ? -4.022 -6.454 10.139 1.00 88.56 88 LEU A O 1
ATOM 628 N N . HIS A 1 89 ? -1.806 -6.822 10.128 1.00 88.81 89 HIS A N 1
ATOM 629 C CA . HIS A 1 89 ? -1.743 -7.230 11.526 1.00 88.81 89 HIS A CA 1
ATOM 630 C C . HIS A 1 89 ? -2.104 -6.075 12.471 1.00 88.81 89 HIS A C 1
ATOM 632 O O . HIS A 1 89 ? -2.970 -6.238 13.329 1.00 88.81 89 HIS A O 1
ATOM 638 N N . ALA A 1 90 ? -1.510 -4.894 12.274 1.00 87.31 90 ALA A N 1
ATOM 639 C CA . ALA A 1 90 ? -1.771 -3.710 13.088 1.00 87.31 90 ALA A CA 1
ATOM 640 C C . ALA A 1 90 ? -3.238 -3.263 13.007 1.00 87.31 90 ALA A C 1
ATOM 642 O O . ALA A 1 90 ? -3.836 -2.938 14.027 1.00 87.31 90 ALA A O 1
ATOM 643 N N . LEU A 1 91 ? -3.848 -3.302 11.819 1.00 86.06 91 LEU A N 1
ATOM 644 C CA . LEU A 1 91 ? -5.255 -2.946 11.628 1.00 86.06 91 LEU A CA 1
ATOM 645 C C . LEU A 1 91 ? -6.198 -3.926 12.340 1.00 86.06 91 LEU A C 1
ATOM 647 O O . LEU A 1 91 ? -7.202 -3.510 12.920 1.00 86.06 91 LEU A O 1
ATOM 651 N N . ARG A 1 92 ? -5.870 -5.224 12.321 1.00 84.31 92 ARG A N 1
ATOM 652 C CA . ARG A 1 92 ? -6.628 -6.259 13.040 1.00 84.31 92 ARG A CA 1
ATOM 653 C C . ARG A 1 92 ? -6.492 -6.135 14.554 1.00 84.31 92 ARG A C 1
ATOM 655 O O . ARG A 1 92 ? -7.474 -6.330 15.259 1.00 84.31 92 ARG A O 1
ATOM 662 N N . ALA A 1 93 ? -5.297 -5.798 15.032 1.00 83.44 93 ALA A N 1
ATOM 663 C CA . ALA A 1 93 ? -5.003 -5.604 16.449 1.00 83.44 93 ALA A CA 1
ATOM 664 C C . ALA A 1 93 ? -5.460 -4.236 16.990 1.00 83.44 93 ALA A C 1
ATOM 666 O O . ALA A 1 93 ? -5.459 -4.027 18.202 1.00 83.44 93 ALA A O 1
ATOM 667 N N . ALA A 1 94 ? -5.828 -3.293 16.117 1.00 76.81 94 ALA A N 1
ATOM 668 C CA . ALA A 1 94 ? -6.263 -1.969 16.529 1.00 76.81 94 ALA A CA 1
ATOM 669 C C . ALA A 1 94 ? -7.616 -2.041 17.253 1.00 76.81 94 ALA A C 1
ATOM 671 O O . ALA A 1 94 ? -8.653 -2.362 16.659 1.00 76.81 94 ALA A O 1
ATOM 672 N N . ASP A 1 95 ? -7.578 -1.706 18.542 1.00 69.19 95 ASP A N 1
ATOM 673 C CA . ASP A 1 95 ? -8.751 -1.596 19.401 1.00 69.19 95 ASP A CA 1
ATOM 674 C C . ASP A 1 95 ? -9.691 -0.469 18.935 1.00 69.19 95 ASP A C 1
ATOM 676 O O . ASP A 1 95 ? -9.267 0.551 18.379 1.00 69.19 95 ASP A O 1
ATOM 680 N N . ASP A 1 96 ? -10.988 -0.646 19.179 1.00 65.19 96 ASP A N 1
ATOM 681 C CA . ASP A 1 96 ? -12.045 0.266 18.741 1.00 65.19 96 ASP A CA 1
ATOM 682 C C . ASP A 1 96 ? -11.952 1.650 19.380 1.00 65.19 96 ASP A C 1
ATOM 684 O O . ASP A 1 96 ? -12.430 2.626 18.795 1.00 65.19 96 ASP A O 1
ATOM 688 N N . THR A 1 97 ? -11.268 1.733 20.521 1.00 61.09 97 THR A N 1
ATOM 689 C CA . THR A 1 97 ? -10.984 2.954 21.283 1.00 61.09 97 THR A CA 1
ATOM 690 C C . THR A 1 97 ? -10.018 3.920 20.588 1.00 61.09 97 THR A C 1
ATOM 692 O O . THR A 1 97 ? -9.933 5.074 20.999 1.00 61.09 97 THR A O 1
ATOM 695 N N . ARG A 1 98 ? -9.304 3.487 19.534 1.00 61.75 98 ARG A N 1
ATOM 696 C CA . ARG A 1 98 ? -8.395 4.331 18.720 1.00 61.75 98 ARG A CA 1
ATOM 697 C C . ARG A 1 98 ? -9.078 5.051 17.551 1.00 61.75 98 ARG A C 1
ATOM 699 O O . ARG A 1 98 ? -8.421 5.738 16.770 1.00 61.75 98 ARG A O 1
ATOM 706 N N . PHE A 1 99 ? -10.373 4.802 17.386 1.00 59.00 99 PHE A N 1
ATOM 707 C CA . PHE A 1 99 ? -11.218 5.389 16.350 1.00 59.00 99 PHE A CA 1
ATOM 708 C C . PHE A 1 99 ? -12.454 6.066 16.969 1.00 59.00 99 PHE A C 1
ATOM 710 O O . PHE A 1 99 ? -13.473 6.224 16.294 1.00 59.00 99 PHE A O 1
ATOM 717 N N . ALA A 1 100 ? -12.399 6.386 18.265 1.00 54.28 100 ALA A N 1
ATOM 718 C CA . ALA A 1 100 ? -13.490 6.974 19.022 1.00 54.28 100 ALA A CA 1
ATOM 719 C C . ALA A 1 100 ? -13.390 8.515 18.998 1.00 54.28 100 ALA A C 1
ATOM 721 O O . ALA A 1 100 ? -12.355 9.091 19.318 1.00 54.28 100 ALA A O 1
ATOM 722 N N . PRO A 1 101 ? -14.475 9.233 18.677 1.00 49.59 101 PRO A N 1
ATOM 723 C CA . PRO A 1 101 ? -14.430 10.667 18.369 1.00 49.59 101 PRO A CA 1
ATOM 724 C C . PRO A 1 101 ? -13.966 11.590 19.517 1.00 49.59 101 PRO A C 1
ATOM 726 O O . PRO A 1 101 ? -13.693 12.761 19.267 1.00 49.59 101 PRO A O 1
ATOM 729 N N . GLU A 1 102 ? -13.861 11.102 20.757 1.00 46.62 102 GLU A N 1
ATOM 730 C CA . GLU A 1 102 ? -13.570 11.928 21.941 1.00 46.62 102 GLU A CA 1
ATOM 731 C C . GLU A 1 102 ? -12.083 12.239 22.164 1.00 46.62 102 GLU A C 1
ATOM 733 O O . GLU A 1 102 ? -11.744 13.126 22.948 1.00 46.62 102 GLU A O 1
ATOM 738 N N . ARG A 1 103 ? -11.167 11.572 21.451 1.00 49.47 103 ARG A N 1
ATOM 739 C CA . ARG A 1 103 ? -9.753 11.956 21.460 1.00 49.47 103 ARG A CA 1
ATOM 740 C C . ARG A 1 103 ? -9.484 12.934 20.326 1.00 49.47 103 ARG A C 1
ATOM 742 O O . ARG A 1 103 ? -9.633 12.612 19.154 1.00 49.47 103 ARG A O 1
ATOM 749 N N . THR A 1 104 ? -8.974 14.112 20.666 1.00 45.22 104 THR A N 1
ATOM 750 C CA . THR A 1 104 ? -8.531 15.176 19.743 1.00 45.22 104 THR A CA 1
ATOM 751 C C . THR A 1 104 ? -7.476 14.733 18.703 1.00 45.22 104 THR A C 1
ATOM 753 O O . THR A 1 104 ? -7.128 15.511 17.815 1.00 45.22 104 THR A O 1
ATOM 756 N N . GLY A 1 105 ? -6.994 13.482 18.761 1.00 49.84 105 GLY A N 1
ATOM 757 C CA . GLY A 1 105 ? -6.143 12.829 17.760 1.00 49.84 105 GLY A CA 1
ATOM 758 C C . GLY A 1 105 ? -6.859 11.902 16.758 1.00 49.84 105 GLY A C 1
ATOM 759 O O . GLY A 1 105 ? -6.257 11.569 15.743 1.00 49.84 105 GLY A O 1
ATOM 760 N N . ASP A 1 106 ? -8.124 11.522 16.955 1.00 51.72 106 ASP A N 1
ATOM 761 C CA . ASP A 1 106 ? -8.748 10.395 16.227 1.00 51.72 106 ASP A CA 1
ATOM 762 C C . ASP A 1 106 ? -9.235 10.741 14.813 1.00 51.72 106 ASP A C 1
ATOM 764 O O . ASP A 1 106 ? -9.195 9.898 13.910 1.00 51.72 106 ASP A O 1
ATOM 768 N N . ALA A 1 107 ? -9.567 12.010 14.554 1.00 52.31 107 ALA A N 1
ATOM 769 C CA . ALA A 1 107 ? -9.756 12.489 13.185 1.00 52.31 107 ALA A CA 1
ATOM 770 C C . ALA A 1 107 ? -8.467 12.332 12.355 1.00 52.31 107 ALA A C 1
ATOM 772 O O . ALA A 1 107 ? -8.552 12.101 11.152 1.00 52.31 107 ALA A O 1
ATOM 773 N N . ARG A 1 108 ? -7.268 12.392 12.968 1.00 59.94 108 ARG A N 1
ATOM 774 C CA . ARG A 1 108 ? -6.005 12.130 12.250 1.00 59.94 108 ARG A CA 1
ATOM 775 C C . ARG A 1 108 ? -5.834 10.659 11.898 1.00 59.94 108 ARG A C 1
ATOM 777 O O . ARG A 1 108 ? -5.246 10.391 10.860 1.00 59.94 108 ARG A O 1
ATOM 784 N N . THR A 1 109 ? -6.346 9.723 12.696 1.00 66.75 109 THR A N 1
ATOM 785 C CA . THR A 1 109 ? -6.205 8.284 12.423 1.00 66.75 109 THR A CA 1
ATOM 786 C C . THR A 1 109 ? -7.067 7.862 11.235 1.00 66.75 109 THR A C 1
ATOM 788 O O . THR A 1 109 ? -6.553 7.273 10.286 1.00 66.75 109 THR A O 1
ATOM 791 N N . VAL A 1 110 ? -8.358 8.224 11.222 1.00 67.81 110 VAL A N 1
ATOM 792 C CA . VAL A 1 110 ? -9.260 7.905 10.097 1.00 67.81 110 VAL A CA 1
ATOM 793 C C . VAL A 1 110 ? -8.878 8.690 8.841 1.00 67.81 110 VAL A C 1
ATOM 795 O O . VAL A 1 110 ? -8.731 8.096 7.771 1.00 67.81 110 VAL A O 1
ATOM 798 N N . ASN A 1 111 ? -8.643 10.005 8.954 1.00 71.62 111 ASN A N 1
ATOM 799 C CA . ASN A 1 111 ? -8.220 10.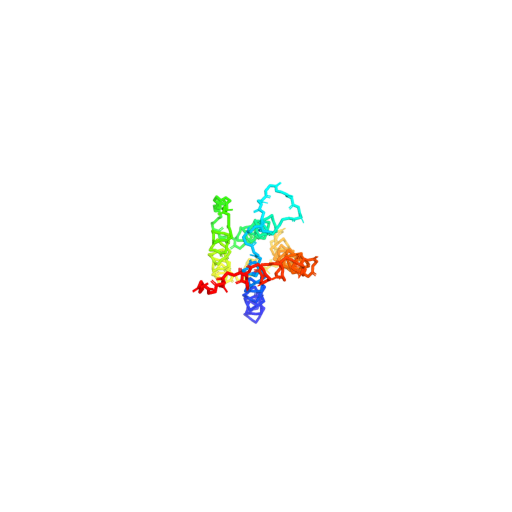809 7.802 1.00 71.62 111 ASN A CA 1
ATOM 800 C C . ASN A 1 111 ? -6.827 10.403 7.313 1.00 71.62 111 ASN A C 1
ATOM 802 O O . ASN A 1 111 ? -6.571 10.442 6.115 1.00 71.62 111 ASN A O 1
ATOM 806 N N . GLY A 1 112 ? -5.942 9.984 8.217 1.00 77.12 112 GLY A N 1
ATOM 807 C CA . GLY A 1 112 ? -4.608 9.494 7.890 1.00 77.12 112 GLY A CA 1
ATOM 808 C C . GLY A 1 112 ? -4.645 8.153 7.167 1.00 77.12 112 GLY A C 1
ATOM 809 O O . GLY A 1 112 ? -3.949 7.994 6.169 1.00 77.12 112 GLY A O 1
ATOM 810 N N . LEU A 1 113 ? -5.513 7.222 7.579 1.00 80.62 113 LEU A N 1
ATOM 811 C CA . LEU A 1 113 ? -5.704 5.958 6.865 1.00 80.62 113 LEU A CA 1
ATOM 812 C C . LEU A 1 113 ? -6.339 6.178 5.482 1.00 80.62 113 LEU A C 1
ATOM 814 O O . LEU A 1 113 ? -5.914 5.569 4.503 1.00 80.62 113 LEU A O 1
ATOM 818 N N . ALA A 1 114 ? -7.305 7.094 5.369 1.00 81.56 114 ALA A N 1
ATOM 819 C CA . ALA A 1 114 ? -7.885 7.480 4.082 1.00 81.56 114 ALA A CA 1
ATOM 820 C C . ALA A 1 114 ? -6.860 8.178 3.16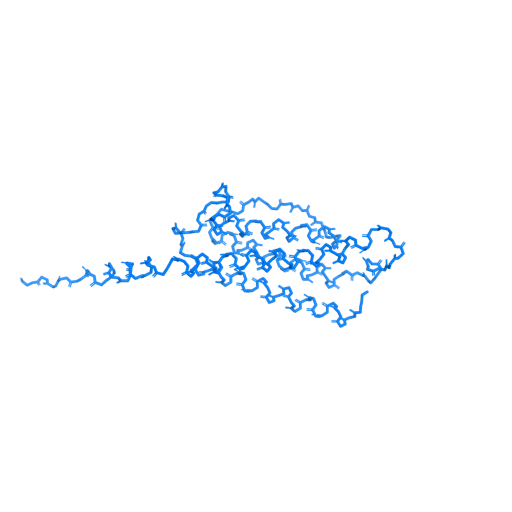5 1.00 81.56 114 ALA A C 1
ATOM 822 O O . ALA A 1 114 ? -6.803 7.896 1.967 1.00 81.56 114 ALA A O 1
ATOM 823 N N . ALA A 1 115 ? -6.025 9.064 3.718 1.00 83.25 115 ALA A N 1
ATOM 824 C CA . ALA A 1 115 ? -4.935 9.713 2.994 1.00 83.25 115 ALA A CA 1
ATOM 825 C C . ALA A 1 115 ? -3.890 8.693 2.525 1.00 83.25 115 ALA A C 1
ATOM 827 O O . ALA A 1 115 ? -3.454 8.753 1.378 1.00 83.25 115 ALA A O 1
ATOM 828 N N . PHE A 1 116 ? -3.554 7.719 3.372 1.00 88.94 116 PHE A N 1
ATOM 829 C CA . PHE A 1 116 ? -2.680 6.608 3.019 1.00 88.94 116 PHE A CA 1
ATOM 830 C C . PHE A 1 116 ? -3.249 5.772 1.867 1.00 88.94 116 PHE A C 1
ATOM 832 O O . PHE A 1 116 ? -2.555 5.560 0.877 1.00 88.94 116 PHE A O 1
ATOM 839 N N . LEU A 1 117 ? -4.517 5.355 1.940 1.00 87.81 117 LEU A N 1
ATOM 840 C CA . LEU A 1 117 ? -5.169 4.605 0.860 1.00 87.81 117 LEU A CA 1
ATOM 841 C C . LEU A 1 117 ? -5.154 5.379 -0.464 1.00 87.81 117 LEU A C 1
ATOM 843 O O . LEU A 1 117 ? -4.875 4.811 -1.523 1.00 87.81 117 LEU A O 1
ATOM 847 N N . ARG A 1 118 ? -5.391 6.696 -0.408 1.00 88.38 118 ARG A N 1
ATOM 848 C CA . ARG A 1 118 ? -5.297 7.574 -1.579 1.00 88.38 118 ARG A CA 1
ATOM 849 C C . ARG A 1 118 ? -3.869 7.649 -2.125 1.00 88.38 118 ARG A C 1
ATOM 851 O O . ARG A 1 118 ? -3.699 7.591 -3.339 1.00 88.38 118 ARG A O 1
ATOM 858 N N . ALA A 1 119 ? -2.860 7.747 -1.259 1.00 89.38 119 ALA A N 1
ATOM 859 C CA . ALA A 1 119 ? -1.453 7.754 -1.658 1.00 89.38 119 ALA A CA 1
ATOM 860 C C . ALA A 1 119 ? -1.040 6.426 -2.313 1.00 89.38 119 ALA A C 1
ATOM 862 O O . ALA A 1 119 ? -0.407 6.430 -3.367 1.00 89.38 119 ALA A O 1
ATOM 863 N N . LEU A 1 120 ? -1.467 5.293 -1.747 1.00 90.38 120 LEU A N 1
ATOM 864 C CA . LEU A 1 120 ? -1.198 3.960 -2.28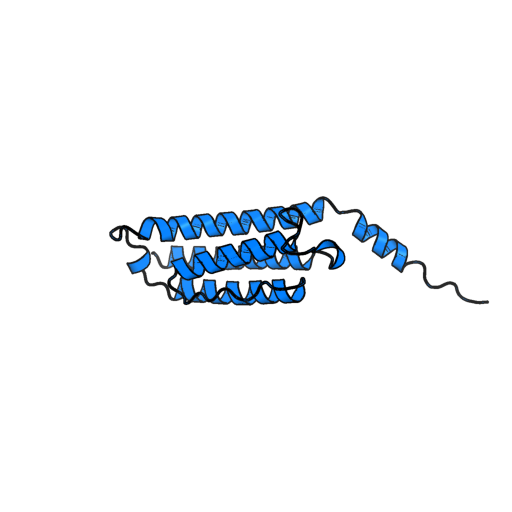7 1.00 90.38 120 LEU A CA 1
ATOM 865 C C . LEU A 1 120 ? -1.817 3.797 -3.686 1.00 90.38 120 LEU A C 1
ATOM 867 O O . LEU A 1 120 ? -1.130 3.414 -4.633 1.00 90.38 120 LEU A O 1
ATOM 871 N N . THR A 1 121 ? -3.083 4.204 -3.834 1.00 91.44 121 THR A N 1
ATOM 872 C CA . THR A 1 121 ? -3.797 4.214 -5.122 1.00 91.44 121 THR A CA 1
ATO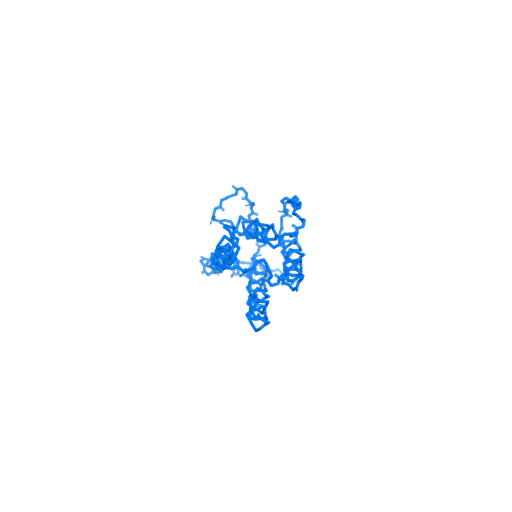M 873 C C . THR A 1 121 ? -3.103 5.123 -6.140 1.00 91.44 121 THR A C 1
ATOM 875 O O . THR A 1 121 ? -2.953 4.760 -7.306 1.00 91.44 121 THR A O 1
ATOM 878 N N . HIS A 1 122 ? -2.654 6.306 -5.708 1.00 91.81 122 HIS A N 1
ATOM 879 C CA . HIS A 1 122 ? -1.942 7.257 -6.558 1.00 91.81 122 HIS A CA 1
ATOM 880 C C . HIS A 1 122 ? -0.628 6.668 -7.082 1.00 91.81 122 HIS A C 1
ATOM 882 O O . HIS A 1 122 ? -0.412 6.659 -8.292 1.00 91.81 122 HIS A O 1
ATOM 888 N N . HIS A 1 123 ? 0.223 6.130 -6.203 1.00 91.38 123 HIS A N 1
ATOM 889 C CA . HIS A 1 123 ? 1.498 5.533 -6.604 1.00 91.38 123 HIS A CA 1
ATOM 890 C C . HIS A 1 123 ? 1.308 4.323 -7.517 1.00 91.38 123 HIS A C 1
ATOM 892 O O . HIS A 1 123 ? 1.993 4.221 -8.532 1.00 91.38 123 HIS A O 1
ATOM 898 N N . ARG A 1 124 ? 0.320 3.464 -7.237 1.00 91.00 124 ARG A N 1
ATOM 899 C CA . ARG A 1 124 ? -0.071 2.381 -8.149 1.00 91.00 124 ARG A CA 1
ATOM 900 C C . ARG A 1 124 ? -0.445 2.913 -9.532 1.00 91.00 124 ARG A C 1
ATOM 902 O O . ARG A 1 124 ? 0.014 2.376 -10.536 1.00 91.00 124 ARG A O 1
ATOM 909 N N . GLY A 1 125 ? -1.271 3.957 -9.585 1.00 89.19 125 GLY A N 1
ATOM 910 C CA . GLY A 1 125 ? -1.680 4.590 -10.836 1.00 89.19 125 GLY A CA 1
ATOM 911 C C . GLY A 1 125 ? -0.493 5.119 -11.639 1.00 89.19 125 GLY A C 1
ATOM 912 O O . GLY A 1 125 ? -0.434 4.887 -12.842 1.00 89.19 125 GLY A O 1
ATOM 913 N N . GLN A 1 126 ? 0.476 5.758 -10.980 1.00 90.81 126 GLN A N 1
ATOM 914 C CA . GLN A 1 126 ? 1.691 6.251 -11.638 1.00 90.81 126 GLN A CA 1
ATOM 915 C C . GLN A 1 126 ? 2.536 5.108 -12.212 1.00 90.81 126 GLN A C 1
ATOM 917 O O . GLN A 1 126 ? 2.866 5.139 -13.393 1.00 90.81 126 GLN A O 1
ATOM 922 N N . VAL A 1 127 ? 2.789 4.047 -11.436 1.00 87.88 127 VAL A N 1
ATOM 923 C CA . VAL A 1 127 ? 3.532 2.866 -11.922 1.00 87.88 127 VAL A CA 1
ATOM 924 C C . VAL A 1 127 ? 2.818 2.208 -13.110 1.00 87.88 127 VAL A C 1
ATOM 926 O O . VAL A 1 127 ? 3.450 1.828 -14.093 1.00 87.88 127 VAL A O 1
ATOM 929 N N . ALA A 1 128 ? 1.486 2.115 -13.069 1.00 86.69 128 ALA A N 1
ATOM 930 C CA . ALA A 1 128 ? 0.708 1.565 -14.176 1.00 86.69 128 ALA A CA 1
ATOM 931 C C . ALA A 1 128 ? 0.761 2.441 -15.444 1.00 86.69 128 ALA A C 1
ATOM 933 O O . ALA A 1 128 ? 0.772 1.908 -16.554 1.00 86.69 128 ALA A O 1
ATOM 934 N N . LEU A 1 129 ? 0.787 3.770 -15.299 1.00 85.00 129 LEU A N 1
ATOM 935 C CA . LEU A 1 129 ? 0.937 4.702 -16.422 1.00 85.00 129 LEU A CA 1
ATOM 936 C C . LEU A 1 129 ? 2.327 4.596 -17.053 1.00 85.00 129 LEU A C 1
ATOM 938 O O . LEU A 1 129 ? 2.419 4.505 -18.272 1.00 85.00 129 LEU A O 1
ATOM 942 N N . MET A 1 130 ? 3.380 4.477 -16.242 1.00 81.75 130 MET A N 1
ATOM 943 C CA . MET A 1 130 ? 4.752 4.262 -16.724 1.00 81.75 130 MET A CA 1
ATOM 944 C C . MET A 1 130 ? 4.876 3.014 -17.602 1.00 81.75 130 MET A C 1
ATOM 946 O O . MET A 1 130 ? 5.624 3.005 -18.576 1.00 81.75 130 MET A O 1
ATOM 950 N N . HIS A 1 131 ? 4.112 1.966 -17.286 1.00 71.50 131 HIS A N 1
ATOM 951 C CA . HIS A 1 131 ? 4.078 0.748 -18.090 1.00 71.50 131 HIS A CA 1
ATOM 952 C C . HIS A 1 131 ? 3.326 0.935 -19.420 1.00 71.50 131 HIS A C 1
ATOM 954 O O . HIS A 1 131 ? 3.697 0.350 -20.433 1.00 71.50 131 HIS A O 1
ATOM 960 N N . LYS A 1 132 ? 2.282 1.775 -19.441 1.00 67.75 132 LYS A N 1
ATOM 961 C CA . LYS A 1 132 ? 1.519 2.091 -20.662 1.00 67.75 132 LYS A CA 1
ATOM 962 C C . LYS A 1 132 ? 2.237 3.064 -21.592 1.00 67.75 132 LYS A C 1
ATOM 964 O O . LYS A 1 132 ? 2.016 2.996 -22.796 1.00 67.75 132 LYS A O 1
ATOM 969 N N . GLU A 1 133 ? 3.054 3.963 -21.051 1.00 58.34 133 GLU A N 1
ATOM 970 C CA . GLU A 1 133 ? 3.807 4.960 -21.822 1.00 58.34 133 GLU A CA 1
ATOM 971 C C . GLU A 1 133 ? 5.103 4.394 -22.435 1.00 58.34 133 GLU A C 1
ATOM 973 O O . GLU A 1 133 ? 5.628 4.986 -23.373 1.00 58.34 133 GLU A O 1
ATOM 978 N N . ASN A 1 134 ? 5.555 3.205 -22.005 1.00 51.03 134 ASN A N 1
ATOM 979 C CA . ASN A 1 134 ? 6.693 2.472 -22.580 1.00 51.03 134 ASN A CA 1
ATOM 980 C C . ASN A 1 134 ? 6.302 1.123 -23.238 1.00 51.03 134 ASN A C 1
ATOM 982 O O . ASN A 1 134 ? 6.809 0.071 -22.843 1.00 51.03 134 ASN A O 1
ATOM 986 N N . PRO A 1 135 ? 5.448 1.093 -24.279 1.00 49.09 135 PRO A N 1
ATOM 987 C CA . PRO A 1 135 ? 5.156 -0.145 -25.006 1.00 49.09 135 PRO A CA 1
ATOM 988 C C . PRO A 1 135 ? 6.298 -0.579 -25.951 1.00 49.09 135 PRO A C 1
ATOM 990 O O . PRO A 1 135 ? 6.265 -1.689 -26.479 1.00 49.09 135 PRO A O 1
ATOM 993 N N . HIS A 1 136 ? 7.298 0.279 -26.192 1.00 46.25 136 HIS A N 1
ATOM 994 C CA . HIS A 1 136 ? 8.291 0.081 -27.254 1.00 46.25 136 HIS A CA 1
ATOM 995 C C . HIS A 1 136 ? 9.522 -0.763 -26.869 1.00 46.25 136 HIS A C 1
ATOM 997 O O . HIS A 1 136 ? 10.074 -1.418 -27.751 1.00 46.25 136 HIS A O 1
ATOM 1003 N N . ASP A 1 137 ? 9.903 -0.869 -25.591 1.00 48.03 137 ASP A N 1
ATOM 1004 C CA . ASP A 1 137 ? 11.105 -1.636 -25.200 1.00 48.03 137 ASP A CA 1
ATOM 1005 C C . ASP A 1 137 ? 10.875 -3.155 -25.103 1.00 48.03 137 ASP A C 1
ATOM 1007 O O . ASP A 1 137 ? 11.784 -3.950 -25.351 1.00 48.03 137 ASP A O 1
ATOM 1011 N N . ALA A 1 138 ? 9.643 -3.591 -24.818 1.00 47.00 138 ALA A N 1
ATOM 1012 C CA . ALA A 1 138 ? 9.299 -5.016 -24.801 1.00 47.00 138 ALA A CA 1
ATOM 1013 C C . ALA A 1 138 ? 9.348 -5.645 -26.209 1.00 47.00 138 ALA A C 1
ATOM 1015 O O . ALA A 1 138 ? 9.691 -6.820 -26.359 1.00 47.00 138 ALA A O 1
ATOM 1016 N N . SER A 1 139 ? 9.049 -4.853 -27.245 1.00 44.84 139 SER A N 1
ATOM 1017 C CA . SER A 1 139 ? 9.104 -5.292 -28.644 1.00 44.84 139 SER A CA 1
ATOM 1018 C C . SER A 1 139 ? 10.546 -5.414 -29.152 1.00 44.84 139 SER A C 1
ATOM 1020 O O . SER A 1 139 ? 10.875 -6.374 -29.848 1.00 44.84 139 SER A O 1
ATOM 1022 N N . ASP A 1 140 ? 11.437 -4.504 -28.742 1.00 46.22 140 ASP A N 1
ATOM 1023 C CA . ASP A 1 140 ? 12.848 -4.522 -29.151 1.00 46.22 140 ASP A CA 1
ATOM 1024 C C . ASP A 1 140 ? 13.652 -5.652 -28.485 1.00 46.22 140 ASP A C 1
ATOM 1026 O O . ASP A 1 140 ? 14.529 -6.251 -29.119 1.00 46.22 140 ASP A O 1
ATOM 1030 N N . LEU A 1 141 ? 13.322 -6.027 -27.242 1.00 46.69 141 LEU A N 1
ATOM 1031 C CA . LEU A 1 141 ? 13.943 -7.181 -26.581 1.00 46.69 141 LEU A CA 1
ATOM 1032 C C . LEU A 1 141 ? 13.509 -8.518 -27.211 1.00 46.69 141 LEU A C 1
ATOM 1034 O O . LEU A 1 141 ? 14.335 -9.420 -27.388 1.00 46.69 141 LEU A O 1
ATOM 1038 N N . ALA A 1 142 ? 12.233 -8.642 -27.595 1.00 50.56 142 ALA A N 1
ATOM 1039 C CA . ALA A 1 142 ? 11.716 -9.813 -28.304 1.00 50.56 142 ALA A CA 1
ATOM 1040 C C . ALA A 1 142 ? 12.295 -9.925 -29.728 1.00 50.56 142 ALA A C 1
ATOM 1042 O O . ALA A 1 142 ? 12.646 -11.021 -30.167 1.00 50.56 142 ALA A O 1
ATOM 1043 N N . ALA A 1 143 ? 12.485 -8.796 -30.421 1.00 50.09 143 ALA A N 1
ATOM 1044 C CA . ALA A 1 143 ? 13.096 -8.752 -31.748 1.00 50.09 143 ALA A CA 1
ATOM 1045 C C . ALA A 1 143 ? 14.591 -9.128 -31.732 1.00 50.09 143 ALA A C 1
ATOM 1047 O O . ALA A 1 143 ? 15.053 -9.861 -32.609 1.00 50.09 143 ALA A O 1
ATOM 1048 N N . ARG A 1 144 ? 15.350 -8.695 -30.715 1.00 47.66 144 ARG A N 1
ATOM 1049 C CA . ARG A 1 144 ? 16.775 -9.054 -30.562 1.00 47.66 144 ARG A CA 1
ATOM 1050 C C . ARG A 1 144 ? 16.987 -10.512 -30.149 1.00 47.66 144 ARG A C 1
ATOM 1052 O O . ARG A 1 144 ? 17.968 -11.126 -30.564 1.00 47.66 144 ARG A O 1
ATOM 1059 N N . SER A 1 145 ? 16.048 -11.091 -29.403 1.00 49.12 145 SER A N 1
ATOM 1060 C CA . SER A 1 145 ? 16.110 -12.492 -28.959 1.00 49.12 145 SER A CA 1
ATOM 1061 C C . SER A 1 145 ? 15.805 -13.506 -30.077 1.00 49.12 145 SER A C 1
ATOM 1063 O O . SER A 1 145 ? 16.119 -14.685 -29.939 1.00 49.12 145 SER A O 1
ATOM 1065 N N . GLY A 1 146 ? 15.242 -13.061 -31.208 1.00 47.59 146 GLY A N 1
ATOM 1066 C CA . GLY A 1 146 ? 14.969 -13.896 -32.386 1.00 47.59 146 GLY A CA 1
ATOM 1067 C C . GLY A 1 146 ? 16.116 -14.008 -33.402 1.00 47.59 146 GLY A C 1
ATOM 1068 O O . GLY A 1 146 ? 15.962 -14.702 -34.403 1.00 47.59 146 GLY A O 1
ATOM 1069 N N . GLN A 1 147 ? 17.261 -13.343 -33.188 1.00 49.12 147 GLN A N 1
ATOM 1070 C CA . GLN A 1 147 ? 18.348 -13.238 -34.181 1.00 49.12 147 GLN A CA 1
ATOM 1071 C C . GLN A 1 147 ? 19.622 -14.044 -33.869 1.00 49.12 147 GLN A C 1
ATOM 1073 O O . GLN A 1 147 ? 20.692 -13.747 -34.404 1.00 49.12 147 GLN A O 1
ATOM 1078 N N . HIS A 1 148 ? 19.535 -15.109 -33.067 1.00 48.34 148 HIS A N 1
ATOM 1079 C CA . HIS A 1 148 ? 20.706 -15.944 -32.787 1.00 48.34 148 HIS A CA 1
ATOM 1080 C C . HIS A 1 148 ? 20.498 -17.443 -33.005 1.00 48.34 148 HIS A C 1
ATOM 1082 O O . HIS A 1 148 ? 20.672 -18.220 -32.083 1.00 48.34 148 HIS A O 1
ATOM 1088 N N . VAL A 1 149 ? 20.205 -17.853 -34.247 1.00 47.25 149 VAL A N 1
ATOM 1089 C CA . VAL A 1 149 ? 20.701 -19.126 -34.809 1.00 47.25 149 VAL A CA 1
ATOM 1090 C C . VAL A 1 149 ? 20.833 -18.970 -36.332 1.00 47.25 149 VAL A C 1
ATOM 1092 O O . VAL A 1 149 ? 19.851 -19.077 -37.063 1.00 47.25 149 VAL A O 1
ATOM 1095 N N . ARG A 1 150 ? 22.045 -18.724 -36.843 1.00 47.59 150 ARG A N 1
ATOM 1096 C CA . ARG A 1 150 ? 22.377 -19.108 -38.224 1.00 47.59 150 ARG A CA 1
ATOM 1097 C C . ARG A 1 150 ? 22.995 -20.507 -38.168 1.00 47.59 150 ARG A C 1
ATOM 1099 O O . ARG A 1 150 ? 23.981 -20.668 -37.450 1.00 47.59 150 ARG A O 1
ATOM 1106 N N . PRO A 1 151 ? 22.456 -21.510 -38.879 1.00 44.41 151 PRO A N 1
ATOM 1107 C CA . PRO A 1 151 ? 23.129 -22.792 -38.996 1.00 44.41 151 PRO A CA 1
ATOM 1108 C C . PRO A 1 151 ? 24.359 -22.615 -39.895 1.00 44.41 151 PRO A C 1
ATOM 1110 O O . PRO A 1 151 ? 24.257 -22.095 -41.006 1.00 44.41 151 PRO A O 1
ATOM 1113 N N . HIS A 1 152 ? 25.523 -23.015 -39.387 1.00 38.31 152 HIS A N 1
ATOM 1114 C CA . HIS A 1 152 ? 26.722 -23.199 -40.196 1.00 38.31 152 HIS A CA 1
ATOM 1115 C C . HIS A 1 152 ? 26.518 -24.418 -41.103 1.00 38.31 152 HIS A C 1
ATOM 1117 O O . HIS A 1 152 ? 26.353 -25.531 -40.604 1.00 38.31 152 HIS A O 1
ATOM 1123 N N . HIS A 1 153 ? 26.554 -24.193 -42.413 1.00 41.97 153 HIS A N 1
ATOM 1124 C CA . HIS A 1 153 ? 26.903 -25.192 -43.417 1.00 41.97 153 HIS A CA 1
ATOM 1125 C C . HIS A 1 153 ? 28.023 -24.625 -44.282 1.00 41.97 153 HIS A C 1
ATOM 1127 O O . HIS A 1 153 ? 27.952 -23.414 -44.596 1.00 41.97 153 HIS A O 1
#